Protein AF-A0A183J861-F1 (afdb_monomer_lite)

Secondary structure (DSSP, 8-state):
--HHHHHHHHHHHHHHH-SS--------S-HHHHHHHHHHHHHHHHHHH--

pLDDT: mean 80.45, std 12.19, range [41.66, 90.56]

Structure (mmCIF, N/CA/C/O backbone):
data_AF-A0A183J861-F1
#
_entry.id   AF-A0A183J861-F1
#
loop_
_atom_site.group_PDB
_atom_site.id
_atom_site.type_symbol
_atom_site.label_atom_id
_atom_site.label_alt_id
_atom_site.label_comp_id
_atom_site.label_asym_id
_atom_site.label_entity_id
_atom_site.label_seq_id
_atom_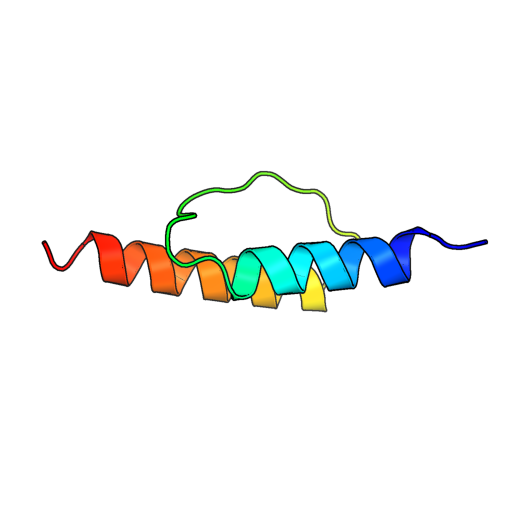site.pdbx_PDB_ins_code
_atom_site.Cartn_x
_atom_site.Cartn_y
_atom_site.Cartn_z
_atom_site.occupancy
_atom_site.B_iso_or_equiv
_atom_site.auth_seq_id
_atom_site.auth_comp_id
_atom_site.auth_asym_id
_atom_site.auth_atom_id
_atom_site.pdbx_PDB_model_num
ATOM 1 N N . MET A 1 1 ? 13.650 -3.591 -21.739 1.00 41.66 1 MET A N 1
ATOM 2 C CA . MET A 1 1 ? 12.218 -3.322 -21.478 1.00 41.66 1 MET A CA 1
ATOM 3 C C . MET A 1 1 ? 11.937 -3.592 -20.002 1.00 41.66 1 MET A C 1
ATOM 5 O O . MET A 1 1 ? 11.718 -4.731 -19.613 1.00 41.66 1 MET A O 1
ATOM 9 N N . THR A 1 2 ? 12.060 -2.582 -19.141 1.00 46.12 2 THR A N 1
ATOM 10 C CA . THR A 1 2 ? 11.859 -2.714 -17.687 1.00 46.12 2 THR A CA 1
ATOM 11 C C . THR A 1 2 ? 10.366 -2.682 -17.355 1.00 46.12 2 THR A C 1
ATOM 13 O O . THR A 1 2 ? 9.825 -1.674 -16.910 1.00 46.12 2 THR A O 1
ATOM 16 N N . LEU A 1 3 ? 9.695 -3.818 -17.569 1.00 50.00 3 LEU A N 1
ATOM 17 C CA . LEU A 1 3 ? 8.302 -4.056 -17.159 1.00 50.00 3 LEU A CA 1
ATOM 18 C C . LEU A 1 3 ? 8.075 -3.799 -15.654 1.00 50.00 3 LEU A C 1
ATOM 20 O O . LEU A 1 3 ? 6.967 -3.456 -15.248 1.00 50.00 3 LEU A O 1
ATOM 24 N N . SER A 1 4 ? 9.129 -3.906 -14.835 1.00 57.28 4 SER A N 1
ATOM 25 C CA . SER A 1 4 ? 9.078 -3.747 -13.378 1.00 57.28 4 SER A CA 1
ATOM 26 C C . SER A 1 4 ? 8.527 -2.388 -12.933 1.00 57.28 4 SER A C 1
ATOM 28 O O . SER A 1 4 ? 7.619 -2.353 -12.113 1.00 57.28 4 SER A O 1
ATOM 30 N N . ASN A 1 5 ? 8.950 -1.269 -13.533 1.00 68.94 5 ASN A N 1
ATOM 31 C CA . ASN A 1 5 ? 8.541 0.050 -13.027 1.00 68.94 5 ASN A CA 1
ATOM 32 C C . ASN A 1 5 ? 7.050 0.352 -13.223 1.00 68.94 5 ASN A C 1
ATOM 34 O O . ASN A 1 5 ? 6.453 1.036 -12.393 1.00 68.94 5 ASN A O 1
ATOM 38 N N . SER A 1 6 ? 6.451 -0.099 -14.327 1.00 79.06 6 SER A N 1
ATOM 39 C CA . SER A 1 6 ? 5.031 0.156 -14.600 1.00 79.06 6 SER A CA 1
ATOM 40 C C . SER A 1 6 ? 4.146 -0.833 -13.845 1.00 79.06 6 SER A C 1
ATOM 42 O O . SER A 1 6 ? 3.200 -0.412 -13.180 1.00 79.06 6 SER A O 1
ATOM 44 N N . ALA A 1 7 ? 4.513 -2.118 -13.846 1.00 81.50 7 ALA A N 1
ATOM 45 C CA . ALA A 1 7 ? 3.777 -3.149 -13.123 1.00 81.50 7 ALA A CA 1
ATOM 46 C C . ALA A 1 7 ? 3.772 -2.897 -11.607 1.00 81.50 7 ALA A C 1
ATOM 48 O O . ALA A 1 7 ? 2.715 -2.948 -10.985 1.00 81.50 7 ALA A O 1
ATOM 49 N N . GLU A 1 8 ? 4.914 -2.551 -11.00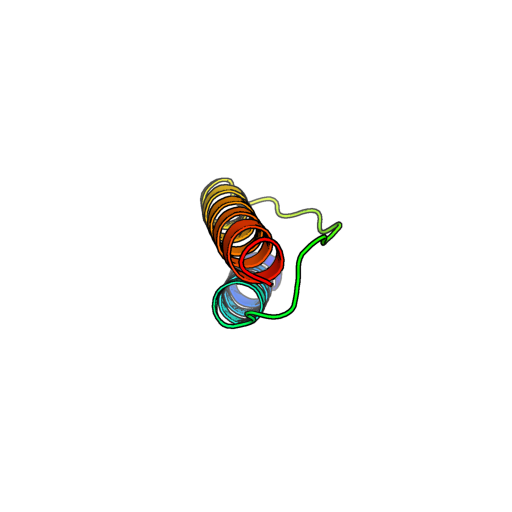5 1.00 80.81 8 GLU A N 1
ATOM 50 C CA . GLU A 1 8 ? 4.988 -2.277 -9.563 1.00 80.81 8 GLU A CA 1
ATOM 51 C C . GLU A 1 8 ? 4.138 -1.066 -9.159 1.00 80.81 8 GLU A C 1
ATOM 53 O O . GLU A 1 8 ? 3.485 -1.086 -8.111 1.00 80.81 8 GLU A O 1
ATOM 58 N N . LYS A 1 9 ? 4.090 -0.025 -10.001 1.00 83.75 9 LYS A N 1
ATOM 59 C CA . LYS A 1 9 ? 3.234 1.148 -9.774 1.00 83.75 9 LYS A CA 1
ATOM 60 C C . LYS A 1 9 ? 1.754 0.789 -9.837 1.00 83.75 9 LYS A C 1
ATOM 62 O O . LYS A 1 9 ? 1.001 1.205 -8.955 1.00 83.75 9 LYS A O 1
ATOM 67 N N . GLU A 1 10 ? 1.347 0.007 -10.831 1.00 87.06 10 GLU A N 1
ATOM 68 C CA . GLU A 1 10 ? -0.046 -0.419 -10.982 1.00 87.06 10 GLU A CA 1
ATOM 69 C C . GLU A 1 10 ? -0.477 -1.356 -9.845 1.00 87.06 10 GLU A C 1
ATOM 71 O O . GLU A 1 10 ? -1.531 -1.138 -9.247 1.00 87.06 10 GLU A O 1
ATOM 76 N N . ILE A 1 11 ? 0.375 -2.310 -9.448 1.00 86.88 11 ILE A N 1
ATOM 77 C CA . ILE A 1 11 ? 0.142 -3.185 -8.287 1.00 86.88 11 ILE A CA 1
ATOM 78 C C . ILE A 1 11 ? -0.026 -2.346 -7.015 1.00 86.88 11 ILE A C 1
ATOM 80 O O . ILE A 1 11 ? -1.013 -2.494 -6.296 1.00 86.88 11 ILE A O 1
ATOM 84 N N . THR A 1 12 ? 0.888 -1.407 -6.762 1.00 87.12 12 THR A N 1
ATOM 85 C CA . THR A 1 12 ? 0.819 -0.510 -5.595 1.00 87.12 12 THR A CA 1
ATOM 86 C C . THR A 1 12 ? -0.476 0.297 -5.590 1.00 87.12 12 THR A C 1
ATOM 88 O O . THR A 1 12 ? -1.134 0.424 -4.558 1.00 87.12 12 THR A O 1
ATOM 91 N N . LYS A 1 13 ? -0.873 0.841 -6.745 1.00 89.12 13 LYS A N 1
ATOM 92 C CA . LYS A 1 13 ? -2.096 1.637 -6.892 1.00 89.12 13 LYS A CA 1
ATOM 93 C C . LYS A 1 13 ? -3.349 0.794 -6.660 1.00 89.12 13 LYS A C 1
ATOM 95 O O . LYS A 1 13 ? -4.275 1.272 -6.002 1.00 89.12 13 LYS A O 1
ATOM 100 N N . ALA A 1 14 ? -3.369 -0.442 -7.155 1.00 90.56 14 ALA A N 1
ATOM 101 C CA . ALA A 1 14 ? -4.448 -1.392 -6.915 1.00 90.56 14 ALA A CA 1
ATOM 102 C C . ALA A 1 14 ? -4.561 -1.747 -5.423 1.00 90.56 14 ALA A C 1
ATOM 104 O O . ALA A 1 14 ? -5.650 -1.642 -4.860 1.00 90.56 14 ALA A O 1
ATOM 105 N N . ILE A 1 15 ? -3.442 -2.065 -4.759 1.00 88.94 15 ILE A N 1
ATOM 106 C CA . ILE A 1 15 ? -3.402 -2.362 -3.315 1.00 88.94 15 ILE A CA 1
ATOM 107 C C . ILE A 1 15 ? -3.866 -1.152 -2.501 1.00 88.94 15 ILE A C 1
ATOM 109 O O . ILE A 1 15 ? -4.693 -1.291 -1.609 1.00 88.94 15 ILE A O 1
ATOM 113 N N . TYR A 1 16 ? -3.392 0.050 -2.833 1.00 86.81 16 TYR A N 1
ATOM 114 C CA . TYR A 1 16 ? -3.745 1.270 -2.107 1.00 86.81 16 TYR A CA 1
ATOM 115 C C . TYR A 1 16 ? -5.243 1.614 -2.193 1.00 86.81 16 TYR A C 1
ATOM 117 O O . TYR A 1 16 ? -5.850 2.084 -1.220 1.00 86.81 16 TYR A O 1
ATOM 125 N N . ARG A 1 17 ? -5.849 1.381 -3.366 1.00 89.94 17 ARG A N 1
ATOM 126 C CA . ARG A 1 17 ? -7.295 1.539 -3.590 1.00 89.94 17 ARG A CA 1
ATOM 127 C C . ARG A 1 17 ? -8.112 0.440 -2.916 1.00 89.94 17 ARG A C 1
ATOM 129 O O . ARG A 1 17 ? -9.267 0.680 -2.574 1.00 89.94 17 ARG A O 1
ATOM 136 N N . ASN A 1 18 ? -7.532 -0.739 -2.719 1.00 88.19 18 ASN A N 1
ATOM 137 C CA . ASN A 1 18 ? -8.191 -1.830 -2.029 1.00 88.19 18 ASN A CA 1
ATOM 138 C C . ASN A 1 18 ? -8.308 -1.516 -0.524 1.00 88.19 18 ASN A C 1
ATOM 140 O O . ASN A 1 18 ? -7.333 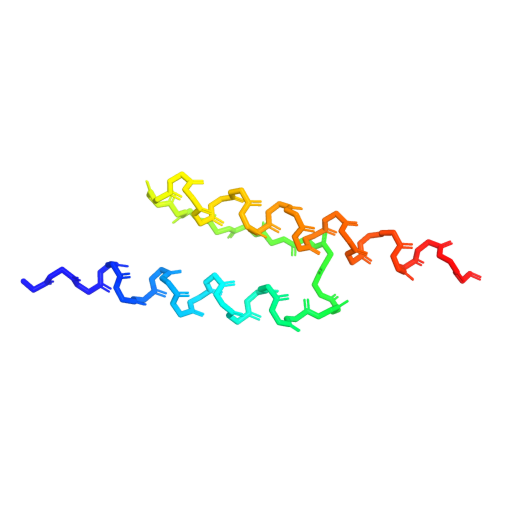-1.154 0.134 1.00 88.19 18 ASN A O 1
ATOM 144 N N . ARG A 1 19 ? -9.526 -1.634 0.014 1.00 85.50 19 ARG A N 1
ATOM 145 C CA . ARG A 1 19 ? -9.842 -1.403 1.435 1.00 85.50 19 ARG A CA 1
ATOM 146 C C . ARG A 1 19 ? -10.107 -2.675 2.239 1.00 85.50 19 ARG A C 1
ATOM 148 O O . ARG A 1 19 ? -10.272 -2.595 3.447 1.00 85.50 19 ARG A O 1
ATOM 155 N N . GLY A 1 20 ? -10.158 -3.824 1.571 1.00 85.38 20 GLY A N 1
ATOM 156 C CA . GLY A 1 20 ? -10.395 -5.124 2.196 1.00 85.38 20 GLY A CA 1
ATOM 157 C C . GLY A 1 20 ? -9.126 -5.946 2.402 1.00 85.38 20 GLY A C 1
ATOM 158 O O . GLY A 1 20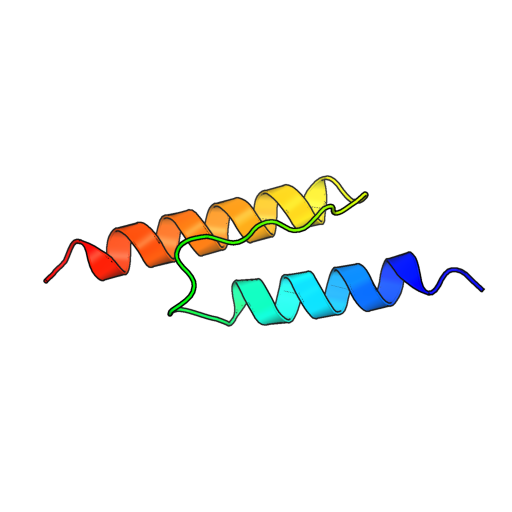 ? -9.175 -6.955 3.090 1.00 85.38 20 GLY A O 1
ATOM 159 N N . LEU A 1 21 ? -7.993 -5.551 1.810 1.00 87.00 21 LEU A N 1
ATOM 160 C CA . LEU A 1 21 ? -6.701 -6.200 2.029 1.00 87.00 21 LEU A CA 1
ATOM 161 C C . LEU A 1 21 ? -6.077 -5.719 3.339 1.00 87.00 21 LEU A C 1
ATOM 163 O O . LEU A 1 21 ? -5.840 -4.534 3.535 1.00 87.00 21 LEU A O 1
ATOM 167 N N . TRP A 1 22 ? -5.767 -6.675 4.195 1.00 84.06 22 TRP A N 1
ATOM 168 C CA . TRP A 1 22 ? -5.285 -6.515 5.563 1.00 84.06 22 TRP A CA 1
ATOM 169 C C . TRP A 1 22 ? -3.898 -7.147 5.720 1.00 84.06 22 TRP A C 1
ATOM 171 O O . TRP A 1 22 ? -3.115 -6.750 6.575 1.00 84.06 22 TRP A O 1
ATOM 181 N N . LYS A 1 23 ? -3.537 -8.064 4.812 1.00 84.12 23 LYS A N 1
ATOM 182 C CA . LYS A 1 23 ? -2.203 -8.649 4.693 1.00 84.12 23 LYS A CA 1
ATOM 183 C C . LYS A 1 23 ? -1.879 -8.928 3.225 1.00 84.12 23 LYS A C 1
ATOM 185 O O . LYS A 1 23 ? -2.712 -9.473 2.506 1.00 84.12 23 LYS A O 1
ATOM 190 N N . ILE A 1 24 ? -0.669 -8.580 2.784 1.00 84.06 24 ILE A N 1
ATOM 191 C CA . ILE A 1 24 ? -0.144 -8.940 1.459 1.00 84.06 24 ILE A CA 1
ATOM 192 C C . ILE A 1 24 ? 1.350 -9.272 1.541 1.00 84.06 24 ILE A C 1
ATOM 194 O O . ILE A 1 24 ? 2.091 -8.626 2.276 1.00 84.06 24 ILE A O 1
ATOM 198 N N . SER A 1 25 ? 1.793 -10.270 0.775 1.00 83.56 25 SER A N 1
ATOM 199 C CA . SER A 1 25 ? 3.208 -10.633 0.635 1.00 83.56 25 SER A CA 1
ATOM 200 C C . SER A 1 25 ? 3.642 -10.406 -0.808 1.00 83.56 25 SER A C 1
ATOM 202 O O . SER A 1 25 ? 3.496 -11.286 -1.651 1.00 83.56 25 SER A O 1
ATOM 204 N N . VAL A 1 26 ? 4.150 -9.207 -1.097 1.00 81.75 26 VAL A N 1
ATOM 205 C CA . VAL A 1 26 ? 4.690 -8.844 -2.413 1.00 81.75 26 VAL A CA 1
ATOM 206 C C . VAL A 1 26 ? 6.087 -8.244 -2.265 1.00 81.75 26 VAL A C 1
ATOM 208 O O . VAL A 1 26 ? 6.327 -7.385 -1.412 1.00 81.75 26 VAL A O 1
ATOM 211 N N . SER A 1 27 ? 7.015 -8.705 -3.101 1.00 80.50 27 SER A N 1
ATOM 212 C CA . SER A 1 27 ? 8.378 -8.177 -3.169 1.00 80.50 27 SER A CA 1
ATOM 213 C C . SER A 1 27 ? 8.433 -7.046 -4.188 1.00 80.50 27 SER A C 1
ATOM 215 O O . SER A 1 27 ? 8.491 -7.290 -5.391 1.00 80.50 27 SER A O 1
ATOM 217 N N . VAL A 1 28 ? 8.403 -5.809 -3.693 1.00 78.88 28 VAL A N 1
ATOM 218 C CA . VAL A 1 28 ? 8.613 -4.594 -4.491 1.00 78.88 28 VAL A CA 1
ATOM 219 C C . VAL A 1 28 ? 10.051 -4.107 -4.325 1.00 78.88 28 VAL A C 1
ATOM 221 O O . VAL A 1 28 ? 10.595 -4.120 -3.221 1.00 78.88 28 VAL A O 1
ATOM 224 N N . ARG A 1 29 ? 10.672 -3.689 -5.426 1.00 81.31 29 ARG A N 1
ATOM 225 C CA . ARG A 1 29 ? 12.029 -3.124 -5.480 1.00 81.31 29 ARG A CA 1
ATOM 226 C C . ARG A 1 29 ? 12.028 -1.633 -5.147 1.00 81.31 29 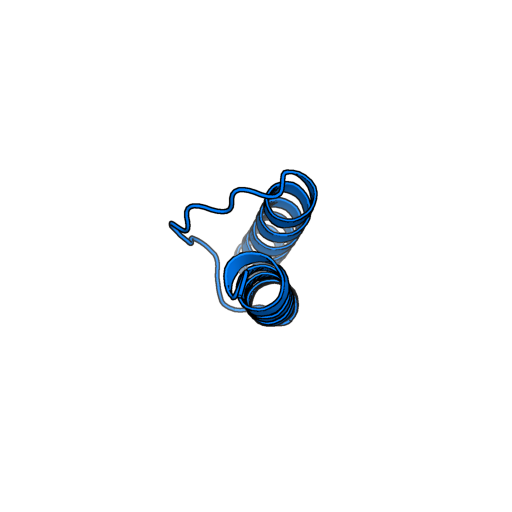ARG A C 1
ATOM 228 O O . ARG A 1 29 ? 13.044 -1.097 -4.718 1.00 81.31 29 ARG A O 1
ATOM 235 N N . LEU A 1 30 ? 10.889 -0.968 -5.345 1.00 80.44 30 LEU A N 1
ATOM 236 C CA . LEU A 1 30 ? 10.713 0.458 -5.084 1.00 80.44 30 LEU A CA 1
ATOM 237 C C . LEU A 1 30 ? 10.381 0.715 -3.600 1.00 80.44 30 LEU A C 1
ATOM 239 O O . LEU A 1 30 ? 9.321 0.285 -3.134 1.00 80.44 30 LEU A O 1
ATOM 243 N N . PRO A 1 31 ? 11.210 1.473 -2.857 1.00 81.50 31 PRO A N 1
ATOM 244 C CA . PRO A 1 31 ? 10.934 1.785 -1.452 1.00 81.50 31 PRO A CA 1
ATOM 245 C C . PRO A 1 31 ? 9.650 2.613 -1.280 1.00 81.50 31 PRO A C 1
ATOM 247 O O . PRO A 1 31 ? 8.888 2.394 -0.340 1.00 81.50 31 PRO A O 1
ATOM 250 N N . GLU A 1 32 ? 9.342 3.498 -2.233 1.00 82.56 32 GLU A N 1
ATOM 251 C CA . GLU A 1 32 ? 8.097 4.282 -2.243 1.00 82.56 32 GLU A CA 1
ATOM 252 C C . GLU A 1 32 ? 6.841 3.404 -2.342 1.00 82.56 32 GLU A C 1
ATOM 254 O O . GLU A 1 32 ? 5.804 3.706 -1.745 1.00 82.56 32 GLU A O 1
ATOM 259 N N . ALA A 1 33 ? 6.921 2.311 -3.110 1.00 83.56 33 ALA A N 1
ATOM 260 C CA . ALA A 1 33 ? 5.826 1.359 -3.253 1.00 83.56 33 ALA A CA 1
ATOM 261 C C . ALA A 1 33 ? 5.555 0.654 -1.923 1.00 83.56 33 ALA A C 1
ATOM 263 O O . ALA A 1 33 ? 4.402 0.542 -1.505 1.00 83.56 33 ALA A O 1
ATOM 264 N N . ARG A 1 34 ? 6.625 0.258 -1.221 1.00 86.00 34 ARG A N 1
ATOM 265 C CA . ARG A 1 34 ? 6.532 -0.394 0.085 1.00 86.00 34 ARG A CA 1
ATOM 266 C C . ARG A 1 34 ? 5.829 0.490 1.113 1.00 86.00 34 ARG A C 1
ATOM 268 O O . ARG A 1 34 ? 4.847 0.055 1.703 1.00 86.00 34 ARG A O 1
ATOM 275 N N . GLN A 1 35 ? 6.243 1.752 1.233 1.00 88.12 35 GLN A N 1
ATOM 276 C CA . GLN A 1 35 ? 5.625 2.704 2.164 1.00 88.12 35 GLN A CA 1
ATOM 277 C C . GLN A 1 35 ? 4.130 2.929 1.880 1.00 88.12 35 GLN A C 1
ATOM 279 O O . GLN A 1 35 ? 3.321 3.011 2.806 1.00 88.12 35 GLN A O 1
ATOM 284 N N . LYS A 1 36 ? 3.733 3.009 0.601 1.00 88.62 36 LYS A N 1
ATOM 285 C CA . LYS A 1 36 ? 2.316 3.149 0.219 1.00 88.62 36 LYS A CA 1
ATOM 286 C C . LYS A 1 36 ? 1.494 1.910 0.561 1.00 88.62 36 LYS A C 1
ATOM 288 O O . LYS A 1 36 ? 0.355 2.059 1.003 1.00 88.62 36 LYS A O 1
ATOM 293 N N . ILE A 1 37 ? 2.053 0.720 0.341 1.00 88.56 37 ILE A N 1
ATOM 294 C CA . ILE A 1 37 ? 1.408 -0.552 0.681 1.00 88.56 37 ILE A CA 1
ATOM 295 C C . ILE A 1 37 ? 1.223 -0.647 2.195 1.00 88.56 37 ILE A C 1
ATOM 297 O O . ILE A 1 37 ? 0.098 -0.860 2.639 1.00 88.56 37 ILE A O 1
ATOM 301 N N . ASP A 1 38 ? 2.268 -0.391 2.982 1.00 88.69 38 ASP A N 1
ATOM 302 C CA . ASP A 1 38 ? 2.198 -0.463 4.445 1.00 88.69 38 ASP A CA 1
ATOM 303 C C . ASP A 1 38 ? 1.163 0.527 5.007 1.00 88.69 38 ASP A C 1
ATOM 305 O O . ASP A 1 38 ? 0.338 0.156 5.841 1.00 88.69 38 ASP A O 1
ATOM 309 N N . LYS A 1 39 ? 1.104 1.758 4.475 1.00 89.56 39 LYS A N 1
ATOM 310 C CA . LYS A 1 39 ? 0.078 2.743 4.859 1.00 89.56 39 LYS A CA 1
ATOM 311 C C . LYS A 1 39 ? -1.344 2.291 4.508 1.00 89.56 39 LYS A C 1
ATOM 313 O O . LYS A 1 39 ? -2.277 2.553 5.265 1.00 89.56 39 LYS A O 1
ATOM 318 N N . ALA A 1 40 ? -1.531 1.644 3.356 1.00 89.94 40 ALA A N 1
ATOM 319 C CA . ALA A 1 40 ? -2.835 1.123 2.953 1.00 89.94 40 ALA A CA 1
ATOM 320 C C . ALA A 1 40 ? -3.287 -0.032 3.852 1.00 89.94 40 ALA A C 1
ATOM 322 O O . ALA A 1 40 ? -4.443 -0.052 4.268 1.00 89.94 40 ALA A O 1
ATOM 323 N N . LEU A 1 41 ? -2.376 -0.953 4.172 1.00 90.19 41 LEU A N 1
ATOM 324 C CA . LEU A 1 41 ? -2.641 -2.079 5.065 1.00 90.19 41 LEU A CA 1
ATOM 325 C C . LEU A 1 41 ? -2.951 -1.609 6.487 1.00 90.19 41 LEU A C 1
ATOM 327 O O . LEU A 1 41 ? -3.925 -2.082 7.062 1.00 90.19 41 LEU A O 1
ATOM 331 N N . LEU A 1 42 ? -2.186 -0.646 7.015 1.00 89.81 42 LEU A N 1
ATOM 332 C CA . LEU A 1 42 ? -2.431 -0.061 8.335 1.00 89.81 42 LEU A CA 1
ATOM 333 C C . LEU A 1 42 ? -3.839 0.540 8.414 1.00 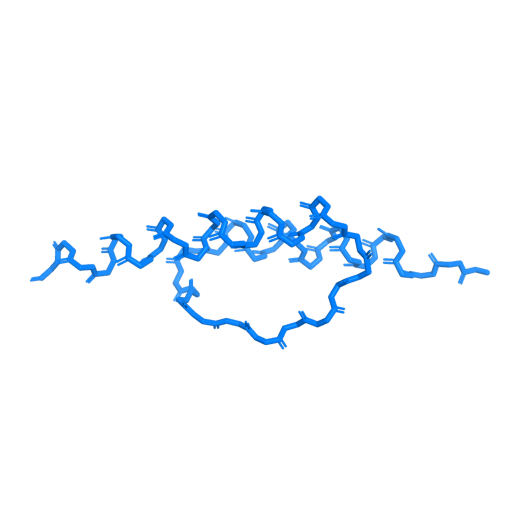89.81 42 LEU A C 1
ATOM 335 O O . LEU A 1 42 ? -4.627 0.125 9.257 1.00 89.81 42 LEU A O 1
ATOM 339 N N . ARG A 1 43 ? -4.200 1.403 7.452 1.00 88.50 43 ARG A N 1
ATOM 340 C CA . ARG A 1 43 ? -5.549 1.985 7.355 1.00 88.50 43 ARG A CA 1
ATOM 341 C C . ARG A 1 43 ? -6.635 0.910 7.325 1.00 88.50 43 ARG A C 1
ATOM 343 O O . ARG A 1 43 ? -7.681 1.056 7.945 1.00 88.50 43 ARG A O 1
ATOM 350 N N . ASN A 1 44 ? -6.430 -0.142 6.536 1.00 89.12 44 ASN A N 1
ATOM 351 C CA . ASN A 1 44 ? -7.426 -1.199 6.390 1.00 89.12 44 ASN A CA 1
ATOM 352 C C . ASN A 1 44 ? -7.546 -2.044 7.672 1.00 89.12 44 ASN A C 1
ATOM 354 O O . ASN A 1 44 ? -8.647 -2.474 8.001 1.00 89.12 44 ASN A O 1
ATOM 358 N N . SER A 1 45 ? -6.448 -2.226 8.410 1.00 85.44 45 SER A N 1
ATOM 359 C CA . SER A 1 45 ? -6.438 -2.876 9.726 1.00 85.44 45 SER A CA 1
ATOM 360 C C . SER A 1 45 ? -7.163 -2.047 10.793 1.00 85.44 45 SER A C 1
ATOM 362 O O . SER A 1 45 ? -7.838 -2.607 11.656 1.00 85.44 45 SER A O 1
ATOM 364 N N . GLU A 1 46 ? -7.048 -0.719 10.739 1.00 85.31 46 GLU A N 1
ATOM 365 C CA . GLU A 1 46 ? -7.810 0.185 11.610 1.00 85.31 46 GLU A CA 1
ATOM 366 C C . GLU A 1 46 ? -9.312 0.102 11.293 1.00 85.31 46 GLU A C 1
ATOM 368 O O . GLU A 1 46 ? -10.125 -0.072 12.195 1.00 85.31 46 GLU A O 1
ATOM 373 N N . LEU A 1 47 ? -9.681 0.102 10.005 1.00 79.88 47 LEU A N 1
ATOM 374 C CA . LEU A 1 47 ? -11.074 -0.046 9.559 1.00 79.88 47 LEU A CA 1
ATOM 375 C C . LEU A 1 47 ? -11.706 -1.392 9.942 1.00 79.88 47 LEU A C 1
ATOM 377 O O . LEU A 1 47 ? -12.913 -1.453 10.155 1.00 79.88 47 LEU A O 1
ATOM 381 N N . SER A 1 48 ? -10.930 -2.479 9.989 1.00 74.44 48 SER A N 1
ATOM 382 C CA . SER A 1 48 ? -11.454 -3.787 10.399 1.00 74.44 48 SER A CA 1
ATOM 383 C C . SER A 1 48 ? -11.662 -3.911 11.906 1.00 74.44 48 SER A C 1
ATOM 385 O O . SER A 1 48 ? -12.429 -4.769 12.324 1.00 74.44 48 SER A O 1
ATOM 387 N N . THR A 1 49 ? -10.968 -3.095 12.703 1.00 64.69 49 THR A N 1
ATOM 388 C CA . THR A 1 49 ? -11.023 -3.146 14.174 1.00 64.69 49 THR A CA 1
ATOM 389 C C . THR A 1 49 ? -12.193 -2.327 14.738 1.00 64.69 49 THR A C 1
ATOM 391 O O . THR A 1 49 ? -12.573 -2.521 15.884 1.00 64.69 49 THR A O 1
ATOM 394 N N . ASP A 1 50 ? -12.806 -1.455 13.932 1.00 58.09 50 ASP A N 1
ATOM 395 C CA . ASP A 1 50 ? -13.966 -0.624 14.304 1.00 58.09 50 ASP A CA 1
ATOM 396 C C . ASP A 1 50 ? -15.325 -1.368 14.212 1.00 58.09 50 ASP A C 1
ATOM 398 O O . ASP A 1 50 ? -16.379 -0.754 14.061 1.00 58.09 50 ASP A O 1
ATOM 402 N N . LYS A 1 51 ? -15.325 -2.705 14.264 1.00 49.91 51 LYS A N 1
ATOM 403 C CA . LYS A 1 51 ? -16.536 -3.546 14.308 1.00 49.91 51 LYS A CA 1
ATOM 404 C C . LYS A 1 51 ? -16.529 -4.446 15.530 1.00 49.91 51 LYS A C 1
ATOM 406 O O . LYS A 1 51 ? -17.629 -4.628 16.094 1.00 49.91 51 LYS A O 1
#

Sequence (51 aa):
MTLSNSAEKEITKAIYRNRGLWKISVSVRLPEARQKIDKALLRNSELSTDK

Organism: NCBI:txid241478

Foldseek 3Di:
DCPQVVVLVVVLVVLLPDLQDQDDDDDHPDPVSVVSNVVSNVNSVVVVVVD

InterPro domains:
  IPR032675 Leucine-rich repeat domain superfamily [G3DSA:3.80.10.10] (1-51)

Radius of gyration: 11.83 Å; chains: 1; bounding box: 29×15×36 Å